Protein AF-A0A354SLV4-F1 (afdb_monomer_lite)

Structure (mmCIF, N/CA/C/O backbone):
data_AF-A0A354SLV4-F1
#
_entry.id   AF-A0A354SLV4-F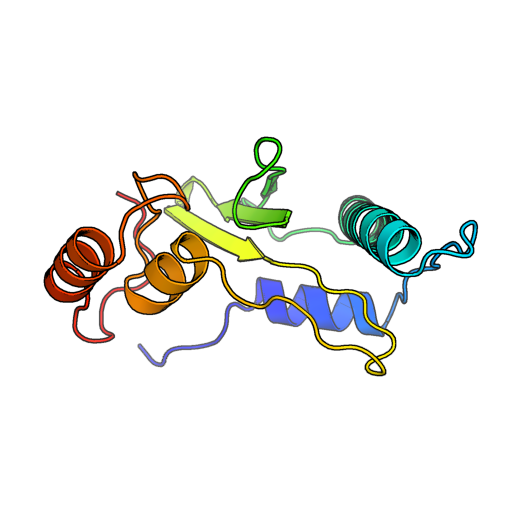1
#
loop_
_atom_site.group_PDB
_atom_site.id
_atom_site.type_symbol
_atom_site.label_atom_id
_atom_site.label_alt_id
_atom_site.label_comp_id
_atom_site.label_asym_id
_atom_site.label_entity_id
_atom_site.label_seq_id
_atom_site.pdbx_PDB_ins_code
_atom_site.Cartn_x
_atom_site.Cartn_y
_atom_site.Cartn_z
_atom_site.occupancy
_atom_site.B_iso_or_equiv
_atom_site.auth_seq_id
_atom_site.auth_comp_id
_atom_site.auth_asym_id
_atom_site.auth_atom_id
_atom_site.pdbx_PDB_model_num
ATOM 1 N N . MET A 1 1 ? -24.943 3.847 5.491 1.00 43.81 1 MET A N 1
ATOM 2 C CA . MET A 1 1 ? -24.095 4.836 4.796 1.00 43.81 1 MET A CA 1
ATOM 3 C C . MET A 1 1 ? -23.627 4.154 3.526 1.00 43.81 1 MET A C 1
ATOM 5 O O . MET A 1 1 ? -23.097 3.055 3.627 1.00 43.81 1 MET A O 1
ATOM 9 N N . GLU A 1 2 ? -23.964 4.685 2.355 1.00 41.56 2 GLU A N 1
ATOM 10 C CA . GLU A 1 2 ? -23.576 4.069 1.083 1.00 41.56 2 GLU A CA 1
ATOM 11 C C . GLU A 1 2 ? -22.047 4.102 0.967 1.00 41.56 2 GLU A C 1
ATOM 13 O O . GLU A 1 2 ? -21.424 5.132 1.223 1.00 41.56 2 GLU A O 1
ATOM 18 N N . LYS A 1 3 ? -21.431 2.950 0.693 1.00 51.41 3 LYS A N 1
ATOM 19 C CA . LYS A 1 3 ? -19.974 2.821 0.643 1.00 51.41 3 LYS A CA 1
ATOM 20 C C . LYS A 1 3 ? -19.447 3.532 -0.599 1.00 51.41 3 LYS A C 1
ATOM 22 O O . LYS A 1 3 ? -19.598 3.022 -1.706 1.00 51.41 3 LYS A O 1
ATOM 27 N N . SER A 1 4 ? -18.803 4.678 -0.417 1.00 67.69 4 SER A N 1
ATOM 28 C CA . SER A 1 4 ? -18.068 5.353 -1.484 1.00 67.69 4 SER A CA 1
ATOM 29 C C . SER A 1 4 ? -16.585 5.002 -1.415 1.00 67.69 4 SER A C 1
ATOM 31 O O . SER A 1 4 ? -15.998 4.945 -0.335 1.00 67.69 4 SER A O 1
ATOM 33 N N . PHE A 1 5 ? -15.970 4.795 -2.575 1.00 78.81 5 PHE A N 1
ATOM 34 C CA . PHE A 1 5 ? -14.520 4.663 -2.695 1.00 78.81 5 PHE A CA 1
ATOM 35 C C . PHE A 1 5 ? -13.817 5.915 -2.119 1.00 78.81 5 PHE A C 1
ATOM 37 O O . PHE A 1 5 ? -14.345 7.014 -2.311 1.00 78.81 5 PHE A O 1
ATOM 44 N N . PRO A 1 6 ? -12.665 5.796 -1.426 1.00 86.12 6 PRO A N 1
ATOM 45 C CA . PRO A 1 6 ? -12.018 6.941 -0.786 1.00 86.12 6 PRO A CA 1
ATOM 46 C C . PRO A 1 6 ? -11.718 8.075 -1.774 1.00 86.12 6 PRO A C 1
ATOM 48 O O . PRO A 1 6 ? -10.997 7.882 -2.755 1.00 86.12 6 PRO A O 1
ATOM 51 N N . GLU A 1 7 ? -12.235 9.275 -1.502 1.00 90.06 7 GLU A N 1
ATOM 52 C CA . GLU A 1 7 ? -12.102 10.432 -2.399 1.00 90.06 7 GLU A CA 1
ATOM 53 C C . GLU A 1 7 ? -10.633 10.817 -2.637 1.00 90.06 7 GLU A C 1
ATOM 55 O O . GLU A 1 7 ? -10.244 11.154 -3.755 1.00 90.06 7 GLU A O 1
ATOM 60 N N . VAL A 1 8 ? -9.784 10.667 -1.614 1.00 91.94 8 VAL A N 1
ATOM 61 C CA . VAL A 1 8 ? -8.336 10.902 -1.721 1.00 91.94 8 VAL A CA 1
ATOM 62 C C . VAL A 1 8 ? -7.683 10.040 -2.809 1.00 91.94 8 VAL A C 1
ATOM 64 O O . VAL A 1 8 ? -6.820 10.522 -3.537 1.00 91.94 8 VAL A O 1
ATOM 67 N N . LEU A 1 9 ? -8.142 8.796 -2.999 1.00 92.94 9 LEU A N 1
ATOM 68 C CA . LEU A 1 9 ? -7.633 7.915 -4.052 1.00 92.94 9 LEU A CA 1
ATOM 69 C C . LEU A 1 9 ? -8.122 8.348 -5.436 1.00 92.94 9 LEU A C 1
ATOM 71 O O . LEU A 1 9 ? -7.352 8.314 -6.394 1.00 92.94 9 LEU A O 1
ATOM 75 N N . ILE A 1 10 ? -9.381 8.783 -5.551 1.00 92.88 10 ILE A N 1
ATOM 76 C CA . ILE A 1 10 ? -9.931 9.317 -6.808 1.00 92.88 10 ILE A CA 1
ATOM 77 C C . ILE A 1 10 ? -9.119 10.540 -7.245 1.00 92.88 10 ILE A C 1
ATOM 79 O O . ILE A 1 10 ? -8.695 10.637 -8.399 1.00 92.88 10 ILE A O 1
ATOM 83 N N . ASN A 1 11 ? -8.858 11.446 -6.306 1.00 94.62 11 ASN A N 1
ATOM 84 C CA . ASN A 1 11 ? -8.107 12.669 -6.553 1.00 94.62 11 ASN A CA 1
ATOM 85 C C . ASN A 1 11 ? -6.643 12.382 -6.904 1.00 94.62 11 ASN A C 1
ATOM 87 O O . ASN A 1 11 ? -6.125 12.987 -7.843 1.00 94.62 11 ASN A O 1
ATOM 91 N N . LEU A 1 12 ? -6.003 11.421 -6.232 1.00 95.12 12 LEU A N 1
ATOM 92 C CA . LEU A 1 12 ? -4.656 10.965 -6.575 1.00 95.12 12 LEU A CA 1
ATOM 93 C C . LEU A 1 12 ? -4.592 10.391 -8.001 1.00 95.12 12 LEU A C 1
ATOM 95 O O . LEU A 1 12 ? -3.718 10.763 -8.783 1.00 95.12 12 LEU A O 1
ATOM 99 N N . VAL A 1 13 ? -5.542 9.532 -8.381 1.00 94.00 13 VAL A N 1
ATOM 100 C CA . VAL A 1 13 ? -5.606 8.968 -9.741 1.00 94.00 13 VAL A CA 1
ATOM 101 C C . VAL A 1 13 ? -5.800 10.070 -10.785 1.00 94.00 13 VAL A C 1
ATOM 103 O O . VAL A 1 13 ? -5.144 10.061 -11.827 1.00 94.00 13 VAL A O 1
ATOM 106 N N . ASN A 1 14 ? -6.675 11.039 -10.517 1.00 95.75 14 ASN A N 1
ATOM 107 C CA . ASN A 1 14 ? -6.884 12.175 -11.414 1.00 95.75 14 ASN A CA 1
ATOM 108 C C . ASN A 1 14 ? -5.629 13.048 -11.532 1.00 95.75 14 ASN A C 1
ATOM 110 O O . ASN A 1 14 ? -5.287 13.476 -12.634 1.00 95.75 14 ASN A O 1
ATOM 114 N N . HIS A 1 15 ? -4.909 13.268 -10.432 1.00 95.75 15 HIS A N 1
ATOM 115 C CA . HIS A 1 15 ? -3.634 13.976 -10.453 1.00 95.75 15 HIS A CA 1
ATOM 116 C C . HIS A 1 15 ? -2.610 13.269 -11.349 1.00 95.75 15 HIS A C 1
ATOM 118 O O . HIS A 1 15 ? -2.026 13.922 -12.212 1.00 95.75 15 HIS A O 1
ATOM 124 N N . LEU A 1 16 ? -2.450 11.950 -11.207 1.00 95.69 16 LEU A N 1
ATOM 125 C CA . LEU A 1 16 ? -1.520 11.148 -12.010 1.00 95.69 16 LEU A CA 1
ATOM 126 C C . LEU A 1 16 ? -1.868 11.132 -13.504 1.00 95.69 16 LEU A C 1
ATOM 128 O O . LEU A 1 16 ? -0.974 11.134 -14.345 1.00 95.69 16 LEU A O 1
ATOM 132 N N . ARG A 1 17 ? -3.160 11.151 -13.853 1.00 95.44 17 ARG A N 1
ATO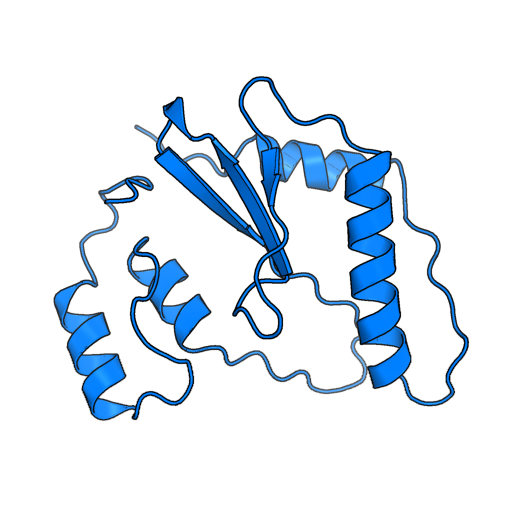M 133 C CA . ARG A 1 17 ? -3.607 11.268 -15.254 1.00 95.44 17 ARG A CA 1
ATOM 134 C C . ARG A 1 17 ? -3.237 12.613 -15.875 1.00 95.44 17 ARG A C 1
ATOM 136 O O . ARG A 1 17 ? -2.899 12.660 -17.052 1.00 95.44 17 ARG A O 1
ATOM 143 N N . ASN A 1 18 ? -3.316 13.687 -15.091 1.00 96.81 18 ASN A N 1
ATOM 144 C CA . ASN A 1 18 ? -3.031 15.047 -15.553 1.00 96.81 18 ASN A CA 1
ATOM 145 C C . ASN A 1 18 ? -1.539 15.401 -15.488 1.00 96.81 18 ASN A C 1
ATOM 147 O O . ASN A 1 18 ? -1.090 16.288 -16.206 1.00 96.81 18 ASN A O 1
ATOM 151 N N . ASN A 1 19 ? -0.778 14.704 -14.644 1.00 96.00 19 ASN A N 1
ATOM 152 C CA . ASN A 1 19 ? 0.651 14.901 -14.435 1.00 96.00 19 ASN A CA 1
ATOM 153 C C . ASN A 1 19 ? 1.344 13.538 -14.552 1.00 96.00 19 ASN A C 1
ATOM 155 O O . ASN A 1 19 ? 1.671 12.934 -13.528 1.00 96.00 19 ASN A O 1
ATOM 159 N N . PRO A 1 20 ? 1.513 13.004 -15.772 1.00 93.00 20 PRO A N 1
ATOM 160 C CA . PRO A 1 20 ? 2.116 11.693 -15.955 1.00 93.00 20 PRO A CA 1
ATOM 161 C C . PRO A 1 20 ? 3.588 11.700 -15.502 1.00 93.00 20 PRO A C 1
ATOM 163 O O . PRO A 1 20 ? 4.309 12.658 -15.796 1.00 93.00 20 PRO A O 1
ATOM 166 N N . PRO A 1 21 ? 4.052 10.646 -14.808 1.00 91.81 21 PRO A N 1
ATOM 167 C CA . PRO A 1 21 ? 5.446 10.516 -14.397 1.00 91.81 21 PRO A CA 1
ATOM 168 C C . PRO A 1 21 ? 6.357 10.278 -15.610 1.00 91.81 21 PRO A C 1
ATOM 170 O O . PRO A 1 21 ? 5.943 9.713 -16.627 1.00 91.81 21 PRO A O 1
ATOM 173 N N . PHE A 1 22 ? 7.626 10.656 -15.480 1.00 90.69 22 PHE A N 1
ATOM 174 C CA . PHE A 1 22 ? 8.677 10.234 -16.401 1.00 90.69 22 PHE A CA 1
ATOM 175 C C . PHE A 1 22 ? 9.426 9.047 -15.795 1.00 90.69 22 PHE A C 1
ATOM 177 O O . PHE A 1 22 ? 9.970 9.175 -14.704 1.00 90.69 22 PHE A O 1
ATOM 184 N N . PHE A 1 23 ? 9.463 7.923 -16.512 1.00 90.75 23 PHE A N 1
ATOM 185 C CA . PHE A 1 23 ? 10.142 6.711 -16.057 1.00 90.75 23 PHE A CA 1
ATOM 186 C C . PHE A 1 23 ? 11.489 6.523 -16.735 1.00 90.75 23 PHE A C 1
ATOM 188 O O . PHE A 1 23 ? 11.591 6.602 -17.968 1.00 90.75 23 PHE A O 1
ATOM 195 N N . SER A 1 24 ? 12.514 6.216 -15.948 1.00 88.69 24 SER A N 1
ATOM 196 C CA . SER A 1 24 ? 13.816 5.861 -16.492 1.00 88.69 24 SER A CA 1
ATOM 197 C C . SER A 1 24 ? 13.809 4.457 -17.117 1.00 88.69 24 SER A C 1
ATOM 199 O O . SER A 1 24 ? 12.978 3.590 -16.842 1.00 88.69 24 SER A O 1
ATOM 201 N N . LYS A 1 25 ? 14.732 4.234 -18.058 1.00 80.88 25 LYS A N 1
ATOM 202 C CA . LYS A 1 25 ? 14.978 2.927 -18.690 1.00 80.88 25 LYS A CA 1
ATOM 203 C C . LYS A 1 25 ? 16.479 2.707 -18.768 1.00 80.88 25 LYS A C 1
ATOM 205 O O . LYS A 1 25 ? 17.098 2.935 -19.804 1.00 80.88 25 LYS A O 1
ATOM 210 N N . GLY A 1 26 ? 17.068 2.358 -17.629 1.00 76.06 26 GLY A N 1
ATOM 211 C CA . GLY A 1 26 ? 18.516 2.184 -17.499 1.00 76.06 26 GLY A CA 1
ATOM 212 C C . GLY A 1 26 ? 18.983 0.733 -17.602 1.00 76.06 26 GLY A C 1
ATOM 213 O O . GLY A 1 26 ? 20.143 0.491 -17.926 1.00 76.06 26 GLY A O 1
ATOM 214 N N . SER A 1 27 ? 18.100 -0.233 -17.333 1.00 82.62 27 SER A N 1
ATOM 215 C CA . SER A 1 27 ? 18.446 -1.655 -17.283 1.00 82.62 27 SER A CA 1
ATOM 216 C C . SER A 1 27 ? 17.892 -2.429 -18.478 1.00 82.62 27 SER A C 1
ATOM 218 O O . SER A 1 27 ? 16.817 -2.124 -18.994 1.00 82.62 27 SER A O 1
ATOM 220 N N . ILE A 1 28 ? 18.604 -3.480 -18.890 1.00 80.38 28 ILE A N 1
ATOM 221 C CA . ILE A 1 28 ? 18.087 -4.499 -19.821 1.00 80.38 28 ILE A CA 1
ATOM 222 C C . ILE A 1 28 ? 17.073 -5.405 -19.099 1.00 80.38 28 ILE A C 1
ATOM 224 O O . ILE A 1 28 ? 16.148 -5.926 -19.716 1.00 80.38 28 ILE A O 1
ATOM 228 N N . ASP A 1 29 ? 17.223 -5.573 -17.782 1.00 80.75 29 ASP A N 1
ATOM 229 C CA . ASP A 1 29 ? 16.301 -6.348 -16.957 1.00 80.75 29 ASP A CA 1
ATOM 230 C C . ASP A 1 29 ? 15.065 -5.508 -16.599 1.00 80.75 29 ASP A C 1
ATOM 232 O O . ASP A 1 29 ? 15.137 -4.549 -15.821 1.00 80.75 29 ASP A O 1
ATOM 236 N N . GLY A 1 30 ? 13.913 -5.903 -17.148 1.00 78.19 30 GLY A N 1
ATOM 237 C CA . GLY A 1 30 ? 12.623 -5.267 -16.892 1.00 78.19 30 GLY A CA 1
ATOM 238 C C . GLY A 1 30 ? 12.202 -5.281 -15.420 1.00 78.19 30 GLY A C 1
ATOM 239 O O . GLY A 1 30 ? 11.510 -4.362 -14.989 1.00 78.19 30 GLY A O 1
ATOM 240 N N . ARG A 1 31 ? 12.663 -6.247 -14.614 1.00 79.81 31 ARG A N 1
ATOM 241 C CA . ARG A 1 31 ? 12.363 -6.302 -13.172 1.00 79.81 31 ARG A CA 1
ATOM 242 C C . ARG A 1 31 ? 13.078 -5.196 -12.409 1.00 79.81 31 ARG A C 1
ATOM 244 O O . ARG A 1 31 ? 12.490 -4.593 -11.517 1.00 79.81 31 ARG A O 1
ATOM 251 N N . ILE A 1 32 ? 14.327 -4.916 -12.784 1.00 83.75 32 ILE A N 1
ATOM 252 C CA . ILE A 1 32 ? 15.097 -3.800 -12.223 1.00 83.75 32 ILE A CA 1
ATOM 253 C C . ILE A 1 32 ? 14.423 -2.480 -12.603 1.00 83.75 32 ILE A C 1
ATOM 255 O O . ILE A 1 32 ? 14.224 -1.634 -11.736 1.00 83.75 32 ILE A O 1
ATOM 259 N N . ASN A 1 33 ? 14.005 -2.332 -13.865 1.00 85.06 33 ASN A N 1
ATOM 260 C CA . ASN A 1 33 ? 13.271 -1.140 -14.292 1.00 85.06 33 ASN A CA 1
ATOM 261 C C . ASN A 1 33 ? 11.938 -0.986 -13.539 1.00 85.06 33 ASN A C 1
ATOM 263 O O . ASN A 1 33 ? 11.635 0.118 -13.118 1.00 85.06 33 ASN A O 1
ATOM 267 N N . SER A 1 34 ? 11.164 -2.057 -13.314 1.00 84.69 34 SER A N 1
ATOM 268 C CA . SER A 1 34 ? 9.907 -1.977 -12.543 1.00 84.69 34 SER A CA 1
ATOM 269 C C . SER A 1 34 ? 10.139 -1.437 -11.137 1.00 84.69 34 SER A C 1
ATOM 271 O O . SER A 1 34 ? 9.476 -0.488 -10.739 1.00 84.69 34 SER A O 1
ATOM 273 N N . SER A 1 35 ? 11.121 -1.991 -10.419 1.00 86.12 35 SER A N 1
ATOM 274 C CA . SER A 1 35 ? 11.429 -1.565 -9.051 1.00 86.12 35 SER A CA 1
ATOM 275 C C . SER A 1 35 ? 11.892 -0.108 -8.986 1.00 86.12 35 SER A C 1
ATOM 277 O O . SER A 1 35 ? 11.499 0.608 -8.074 1.00 86.12 35 SER A O 1
ATOM 279 N N . ILE A 1 36 ? 12.701 0.346 -9.950 1.00 89.81 36 ILE A N 1
ATOM 280 C CA . ILE A 1 36 ? 13.120 1.754 -10.036 1.00 89.81 36 ILE A CA 1
ATOM 281 C C . ILE A 1 36 ? 11.913 2.649 -10.347 1.00 89.81 36 ILE A C 1
ATOM 283 O O . ILE A 1 36 ? 11.719 3.672 -9.699 1.00 89.81 36 ILE A O 1
ATOM 287 N N . ASN A 1 37 ? 11.070 2.245 -11.296 1.00 92.19 37 ASN A N 1
ATOM 288 C CA . ASN A 1 37 ? 9.909 3.023 -11.722 1.00 92.19 37 ASN A CA 1
ATOM 289 C C . ASN A 1 37 ? 8.828 3.112 -10.631 1.00 92.19 37 ASN A C 1
ATOM 291 O O . ASN A 1 37 ? 8.098 4.099 -10.571 1.00 92.19 37 ASN A O 1
ATOM 295 N N . GLU A 1 38 ? 8.709 2.098 -9.769 1.00 91.31 38 GLU A N 1
ATOM 296 C CA . GLU A 1 38 ? 7.851 2.121 -8.578 1.00 91.31 38 GLU A CA 1
ATOM 297 C C . GLU A 1 38 ? 8.293 3.228 -7.605 1.00 91.31 38 GLU A C 1
ATOM 299 O O . GLU A 1 38 ? 7.464 4.039 -7.179 1.00 91.31 38 GLU A O 1
ATOM 304 N N . ASP A 1 39 ? 9.598 3.332 -7.333 1.00 91.19 39 ASP A N 1
ATOM 305 C CA . ASP A 1 39 ? 10.174 4.399 -6.505 1.00 91.19 39 ASP A CA 1
ATOM 306 C C . ASP A 1 39 ? 10.049 5.784 -7.163 1.00 91.19 39 ASP A C 1
ATOM 308 O O . ASP A 1 39 ? 9.696 6.759 -6.492 1.00 91.19 39 ASP A O 1
ATOM 312 N N . GLU A 1 40 ? 10.294 5.883 -8.474 1.00 94.81 40 GLU A N 1
ATOM 313 C CA . GLU A 1 40 ? 10.135 7.124 -9.246 1.00 94.81 40 GLU A CA 1
ATOM 314 C C . GLU A 1 40 ? 8.684 7.616 -9.235 1.00 94.81 40 GLU A C 1
ATOM 316 O O . GLU A 1 40 ? 8.440 8.808 -9.033 1.00 94.81 40 GLU A O 1
ATOM 321 N N . LEU A 1 41 ? 7.709 6.712 -9.396 1.00 95.31 41 LEU A N 1
ATOM 322 C CA . LEU A 1 41 ? 6.292 7.060 -9.304 1.00 95.31 41 LEU A CA 1
ATOM 323 C C . LEU A 1 41 ? 5.946 7.565 -7.907 1.00 95.31 41 LEU A C 1
ATOM 325 O O . LEU A 1 41 ? 5.266 8.583 -7.780 1.00 95.31 41 LEU A O 1
ATOM 329 N N . PHE A 1 42 ? 6.398 6.879 -6.858 1.00 94.62 42 PHE A N 1
ATOM 330 C CA . PHE A 1 42 ? 6.086 7.333 -5.511 1.00 94.62 42 PHE A CA 1
ATOM 331 C C . PHE A 1 42 ? 6.727 8.693 -5.206 1.00 94.62 42 PHE A C 1
ATOM 333 O O . PHE A 1 42 ? 6.056 9.565 -4.660 1.00 94.62 42 PHE A O 1
ATOM 340 N N . HIS A 1 43 ? 7.969 8.928 -5.636 1.00 94.75 43 HIS A N 1
ATOM 341 C CA . HIS A 1 43 ? 8.598 10.243 -5.518 1.00 94.75 43 HIS A CA 1
ATOM 342 C C . HIS A 1 43 ? 7.814 11.328 -6.269 1.00 94.75 43 HIS A C 1
ATOM 344 O O . HIS A 1 43 ? 7.559 12.392 -5.712 1.00 94.75 43 HIS A O 1
ATOM 350 N N . HIS A 1 44 ? 7.379 11.050 -7.502 1.00 96.06 44 HIS A N 1
ATOM 351 C CA . HIS A 1 44 ? 6.554 11.962 -8.301 1.00 96.06 44 HIS A CA 1
ATOM 352 C C . HIS A 1 44 ? 5.242 12.331 -7.594 1.00 96.06 44 HIS A C 1
ATOM 354 O O . HIS A 1 44 ? 4.862 13.500 -7.568 1.00 96.06 44 HIS A O 1
ATOM 360 N N . ILE A 1 45 ? 4.578 11.354 -6.969 1.00 95.88 45 ILE A N 1
ATOM 361 C CA . ILE A 1 45 ? 3.378 11.582 -6.149 1.00 95.88 45 ILE A CA 1
ATOM 362 C C . ILE A 1 45 ? 3.709 12.458 -4.937 1.00 95.88 45 ILE A C 1
ATOM 364 O O . ILE A 1 45 ? 3.025 13.449 -4.695 1.00 95.88 45 ILE A O 1
ATOM 368 N N . GLU A 1 46 ? 4.753 12.098 -4.191 1.00 94.19 46 GLU A N 1
ATOM 369 C CA . GLU A 1 46 ? 5.158 12.743 -2.938 1.00 94.19 46 GLU A CA 1
ATOM 370 C C . GLU A 1 46 ? 5.475 14.235 -3.125 1.00 94.19 46 GLU A C 1
ATOM 372 O O . GLU A 1 46 ? 5.130 15.047 -2.269 1.00 94.19 46 GLU A O 1
ATOM 377 N N . VAL A 1 47 ? 6.082 14.613 -4.255 1.00 94.06 47 VAL A N 1
ATOM 378 C CA . VAL A 1 47 ? 6.419 16.015 -4.558 1.00 94.06 47 VAL A CA 1
ATOM 379 C C . VAL A 1 47 ? 5.320 16.766 -5.314 1.00 94.06 47 VAL A C 1
ATOM 381 O O . VAL A 1 47 ? 5.236 17.989 -5.209 1.00 94.06 47 VAL A O 1
ATOM 384 N N . GLY A 1 48 ? 4.509 16.063 -6.109 1.00 94.25 48 GLY A N 1
ATOM 385 C CA . GLY A 1 48 ? 3.546 16.664 -7.035 1.00 94.25 48 GLY A CA 1
ATOM 386 C C . GLY A 1 48 ? 2.124 16.790 -6.489 1.00 94.25 48 GLY A C 1
ATOM 387 O O . GLY A 1 48 ? 1.373 17.660 -6.938 1.00 94.25 48 GLY A O 1
ATOM 388 N N . TYR A 1 49 ? 1.738 15.950 -5.526 1.00 96.00 49 TYR A N 1
ATOM 389 C CA . TYR A 1 49 ? 0.370 15.874 -5.021 1.00 96.00 49 TYR A CA 1
ATOM 390 C C . TYR A 1 49 ? 0.243 16.403 -3.591 1.00 96.00 49 TYR A C 1
ATOM 392 O O . TYR A 1 49 ? 0.904 15.935 -2.667 1.00 96.00 49 TYR A O 1
ATOM 400 N N . VAL A 1 50 ? -0.680 17.348 -3.398 1.00 95.25 50 VAL A N 1
ATOM 401 C CA . VAL A 1 50 ? -1.020 17.880 -2.075 1.00 95.25 50 VAL A CA 1
ATOM 402 C C . VAL A 1 50 ? -2.165 17.062 -1.488 1.00 95.25 50 VAL A C 1
ATOM 404 O O . VAL A 1 50 ? -3.275 17.054 -2.024 1.00 95.25 50 VAL A O 1
ATOM 407 N N . LEU A 1 51 ? -1.889 16.379 -0.378 1.00 95.44 51 LEU A N 1
ATOM 408 C CA . LEU A 1 51 ? -2.901 15.646 0.373 1.00 95.44 51 LEU A CA 1
ATOM 409 C C . LEU A 1 51 ? -3.898 16.600 1.057 1.00 95.44 51 LEU A C 1
ATOM 411 O O . LEU A 1 51 ? -3.527 17.717 1.427 1.00 95.44 51 LEU A O 1
ATOM 415 N N . PRO A 1 52 ? -5.154 16.163 1.272 1.00 93.62 52 PRO A N 1
ATOM 416 C CA . PRO A 1 52 ? -6.095 16.893 2.112 1.00 93.62 52 PRO A CA 1
ATOM 417 C C . PRO A 1 52 ? -5.568 17.062 3.543 1.00 93.62 52 PRO A C 1
ATOM 419 O O . PRO A 1 52 ? -4.743 16.280 4.017 1.00 93.62 52 PRO A O 1
ATOM 422 N N . GLU A 1 53 ? -6.088 18.060 4.254 1.00 93.44 53 GLU A N 1
ATOM 423 C CA . GLU A 1 53 ? -5.691 18.341 5.635 1.00 93.44 53 GLU A CA 1
ATOM 424 C C . GLU A 1 53 ? -5.833 17.106 6.545 1.00 93.44 53 GLU A C 1
ATOM 426 O O . GLU A 1 53 ? -6.814 16.360 6.478 1.00 93.44 53 GLU A O 1
ATOM 431 N N . GLY A 1 54 ? -4.821 16.879 7.387 1.00 93.31 54 GLY A N 1
ATOM 432 C CA . GLY A 1 54 ? -4.752 15.743 8.311 1.00 93.31 54 GLY A CA 1
ATOM 433 C C . GLY A 1 54 ? -4.302 14.418 7.685 1.00 93.31 54 GLY A C 1
ATOM 434 O O . GLY A 1 54 ? -4.029 13.474 8.424 1.00 93.31 54 GLY A O 1
ATOM 435 N N . TYR A 1 55 ? -4.186 14.331 6.355 1.00 95.94 55 TYR A N 1
ATOM 436 C CA . TYR A 1 55 ? -3.620 13.159 5.690 1.00 95.94 55 TYR A CA 1
ATOM 437 C C . TYR A 1 55 ? -2.116 13.297 5.484 1.00 95.94 55 TYR A C 1
ATOM 439 O O . TYR A 1 55 ? -1.599 14.371 5.180 1.00 95.94 55 TYR A O 1
ATOM 447 N N . THR A 1 56 ? -1.410 12.176 5.601 1.00 96.56 56 THR A N 1
ATOM 448 C CA . THR A 1 56 ? 0.035 12.098 5.373 1.00 96.56 56 THR A CA 1
ATOM 449 C C . THR A 1 56 ? 0.394 10.878 4.538 1.00 96.56 56 THR A C 1
ATOM 451 O O . THR A 1 56 ? -0.251 9.832 4.642 1.00 96.56 56 THR A O 1
ATOM 454 N N . PHE A 1 57 ? 1.436 11.012 3.718 1.00 96.62 57 PHE A N 1
ATOM 455 C CA . PHE A 1 57 ? 2.095 9.866 3.106 1.00 96.62 57 PHE A CA 1
ATOM 456 C C . PHE A 1 57 ? 3.001 9.191 4.131 1.00 96.62 57 PHE A C 1
ATOM 458 O O . PHE A 1 57 ? 3.742 9.863 4.848 1.00 96.62 57 PHE A O 1
ATOM 465 N N . GLN A 1 58 ? 2.968 7.863 4.175 1.00 95.38 58 GLN A N 1
ATOM 466 C CA . GLN A 1 58 ? 3.826 7.058 5.036 1.00 95.38 58 GLN A CA 1
ATOM 467 C C . GLN A 1 58 ? 4.555 6.004 4.201 1.00 95.38 58 GLN A C 1
ATOM 469 O O . GLN A 1 58 ? 3.932 5.181 3.525 1.00 95.38 58 GLN A O 1
ATOM 474 N N . ARG A 1 59 ? 5.892 6.016 4.268 1.00 92.56 59 ARG A N 1
ATOM 475 C CA . ARG A 1 59 ? 6.728 4.935 3.730 1.00 92.56 59 ARG A CA 1
ATOM 476 C C . ARG A 1 59 ? 6.855 3.834 4.783 1.00 92.56 59 ARG A C 1
ATOM 478 O O . ARG A 1 59 ? 7.268 4.118 5.911 1.00 92.56 59 ARG A O 1
ATOM 485 N N . PRO A 1 60 ? 6.537 2.578 4.451 1.00 91.69 60 PRO A N 1
ATOM 486 C CA . PRO A 1 60 ? 6.675 1.492 5.393 1.00 91.69 60 PRO A CA 1
ATOM 487 C C . PRO A 1 60 ? 8.133 1.041 5.513 1.00 91.69 60 PRO A C 1
ATOM 489 O O . PRO A 1 60 ? 9.039 1.509 4.822 1.00 91.69 60 PRO A O 1
ATOM 492 N N . ARG A 1 61 ? 8.369 0.082 6.410 1.00 87.19 61 ARG A N 1
ATOM 493 C CA . ARG A 1 61 ? 9.663 -0.602 6.490 1.00 87.19 61 ARG A CA 1
ATOM 494 C C . ARG A 1 61 ? 9.914 -1.409 5.214 1.00 87.19 61 ARG A C 1
ATOM 496 O O . ARG A 1 61 ? 8.980 -1.904 4.587 1.00 87.19 61 ARG A O 1
ATOM 503 N N . ILE A 1 62 ? 11.193 -1.609 4.895 1.00 82.00 62 ILE A N 1
ATOM 504 C CA . ILE A 1 62 ? 11.634 -2.485 3.801 1.00 82.00 62 ILE A CA 1
ATOM 505 C C . ILE A 1 62 ? 10.931 -3.850 3.914 1.00 82.00 62 ILE A C 1
ATOM 507 O O . ILE A 1 62 ? 10.935 -4.454 4.989 1.00 82.00 62 ILE A O 1
ATOM 511 N N . ARG A 1 63 ? 10.376 -4.337 2.791 1.00 81.44 63 ARG A N 1
ATOM 512 C CA . ARG A 1 63 ? 9.595 -5.590 2.659 1.00 81.44 63 ARG A CA 1
ATOM 513 C C . ARG A 1 63 ? 8.215 -5.585 3.328 1.00 81.44 63 ARG A C 1
ATOM 515 O O . ARG A 1 63 ? 7.694 -6.652 3.656 1.00 81.44 63 ARG A O 1
ATOM 522 N N . ALA A 1 64 ? 7.608 -4.419 3.522 1.00 89.69 64 ALA A N 1
ATOM 523 C CA . ALA A 1 64 ? 6.179 -4.365 3.799 1.00 89.69 64 ALA A CA 1
ATOM 524 C C . ALA A 1 64 ? 5.353 -4.898 2.616 1.00 89.69 64 ALA A C 1
ATOM 526 O O . ALA A 1 64 ? 5.837 -5.033 1.497 1.00 89.69 64 ALA A O 1
ATOM 527 N N . TRP A 1 65 ? 4.093 -5.233 2.888 1.00 91.50 65 TRP A N 1
ATOM 528 C CA . TRP A 1 65 ? 3.158 -5.794 1.907 1.00 91.50 65 TRP A CA 1
ATOM 529 C C . TRP A 1 65 ? 2.444 -4.739 1.044 1.00 91.50 65 TRP A C 1
ATOM 531 O O . TRP A 1 65 ? 1.530 -5.065 0.289 1.00 91.50 65 TRP A O 1
ATOM 541 N N . TYR A 1 66 ? 2.833 -3.481 1.205 1.00 92.81 66 TYR A N 1
ATOM 542 C CA . TYR A 1 66 ? 2.351 -2.315 0.483 1.00 92.81 66 TYR A CA 1
ATOM 543 C C . TYR A 1 66 ? 3.538 -1.375 0.265 1.00 92.81 66 TYR A C 1
ATOM 545 O O . TYR A 1 66 ? 4.509 -1.435 1.024 1.00 92.81 66 TYR A O 1
ATOM 553 N N . ASP A 1 67 ? 3.460 -0.516 -0.747 1.00 92.19 67 ASP A N 1
ATOM 554 C CA . ASP A 1 67 ? 4.571 0.360 -1.133 1.00 92.19 67 ASP A CA 1
ATOM 555 C C . ASP A 1 67 ? 4.546 1.672 -0.345 1.00 92.19 67 ASP A C 1
ATOM 557 O O . ASP A 1 67 ? 5.577 2.149 0.126 1.00 92.19 67 ASP A O 1
ATOM 561 N N . PHE A 1 68 ? 3.351 2.224 -0.124 1.00 95.12 68 PHE A N 1
ATOM 562 C CA . PHE A 1 68 ? 3.120 3.365 0.762 1.00 95.12 68 PHE A CA 1
ATOM 563 C C . PHE A 1 68 ? 1.682 3.373 1.283 1.00 95.12 68 PHE A C 1
ATOM 565 O O . PHE A 1 68 ? 0.810 2.677 0.757 1.00 95.12 68 PHE A O 1
ATOM 572 N N . SER A 1 69 ? 1.421 4.149 2.329 1.00 95.25 69 SER A N 1
ATOM 573 C CA . SER A 1 69 ? 0.070 4.381 2.838 1.00 95.25 69 SER A CA 1
ATOM 574 C C . SER A 1 69 ? -0.276 5.863 2.862 1.00 95.25 69 SER A C 1
ATOM 576 O O . SER A 1 69 ? 0.587 6.728 3.017 1.00 95.25 69 SER A O 1
ATOM 578 N N . ILE A 1 70 ? -1.567 6.142 2.697 1.00 96.12 70 ILE A N 1
ATOM 579 C CA . ILE A 1 70 ? -2.174 7.427 3.036 1.00 96.12 70 ILE A CA 1
ATOM 580 C C . ILE A 1 70 ? -2.881 7.236 4.374 1.00 96.12 70 ILE A C 1
ATOM 582 O O . ILE A 1 70 ? -3.742 6.362 4.506 1.00 96.12 70 ILE A O 1
ATOM 586 N N . GLU A 1 71 ? -2.494 8.020 5.374 1.00 95.00 71 GLU A N 1
ATOM 587 C CA . GLU A 1 71 ? -2.968 7.852 6.749 1.00 95.00 71 GLU A CA 1
ATOM 588 C C . GLU A 1 71 ? -3.519 9.156 7.314 1.00 95.00 71 GLU A C 1
ATOM 590 O O . GLU A 1 71 ? -2.945 10.223 7.088 1.00 95.00 71 GLU A O 1
ATOM 595 N N . ASN A 1 72 ? -4.605 9.052 8.082 1.00 94.06 72 ASN A N 1
ATOM 596 C CA . ASN A 1 72 ? -5.135 10.131 8.910 1.00 94.06 72 ASN A CA 1
ATOM 597 C C . ASN A 1 72 ? -5.278 9.613 10.344 1.00 94.06 72 ASN A C 1
ATOM 599 O O . ASN A 1 72 ? -6.122 8.759 10.628 1.00 94.06 72 ASN A O 1
ATOM 603 N N . ILE A 1 73 ? -4.422 10.119 11.234 1.00 89.00 73 ILE A N 1
ATOM 604 C CA . ILE A 1 73 ? -4.311 9.641 12.618 1.00 89.00 73 ILE A CA 1
ATOM 605 C C . ILE A 1 73 ? -5.594 9.941 13.398 1.00 89.00 73 ILE A C 1
ATOM 607 O O . ILE A 1 73 ? -6.114 9.056 14.077 1.00 89.00 73 ILE A O 1
ATOM 611 N N . ASP A 1 74 ? -6.141 11.149 13.251 1.00 89.62 74 ASP A N 1
ATOM 612 C CA . ASP A 1 74 ? -7.336 11.589 13.980 1.00 89.62 74 ASP A CA 1
ATOM 613 C C . ASP A 1 74 ? -8.575 10.776 13.588 1.00 89.62 74 ASP A C 1
ATOM 615 O O . ASP A 1 74 ? -9.427 10.469 14.423 1.00 89.62 74 ASP A O 1
ATOM 619 N N . ARG A 1 75 ? -8.657 10.380 12.313 1.00 87.06 75 ARG A N 1
ATOM 620 C CA . ARG A 1 75 ? -9.743 9.553 11.768 1.00 87.06 75 ARG A CA 1
ATOM 621 C C . ARG A 1 75 ? -9.485 8.053 11.874 1.00 87.06 75 ARG A C 1
ATOM 623 O O . ARG A 1 75 ? -10.365 7.275 11.524 1.00 87.06 75 ARG A O 1
ATOM 630 N N . LYS A 1 76 ? -8.306 7.642 12.355 1.00 88.25 76 LYS A N 1
ATOM 631 C CA . LYS A 1 76 ? -7.849 6.241 12.383 1.00 88.25 76 LYS A CA 1
ATOM 632 C C . LYS A 1 76 ? -7.911 5.554 11.015 1.00 88.25 76 LYS A C 1
ATOM 634 O O . LYS A 1 76 ? -8.129 4.345 10.923 1.00 88.25 76 LYS A O 1
ATOM 639 N N . GLU A 1 77 ? -7.696 6.320 9.952 1.00 89.69 77 GLU A N 1
ATOM 640 C CA . GLU A 1 77 ? -7.729 5.808 8.589 1.00 89.69 77 GLU A CA 1
ATOM 641 C C . GLU A 1 77 ? -6.338 5.362 8.151 1.00 89.69 77 GLU A C 1
ATOM 643 O O . GLU A 1 77 ? -5.345 6.074 8.308 1.00 89.69 77 GLU A O 1
ATOM 648 N N . PHE A 1 78 ? -6.291 4.177 7.553 1.00 92.31 78 PHE A N 1
ATOM 649 C CA . PHE A 1 78 ? -5.099 3.600 6.957 1.00 92.31 78 PHE A CA 1
ATOM 650 C C . PHE A 1 78 ? -5.462 3.078 5.576 1.00 92.31 78 PHE A C 1
ATOM 652 O O . PHE A 1 78 ? -6.249 2.139 5.474 1.00 92.31 78 PHE A O 1
ATOM 659 N N . ILE A 1 79 ? -4.893 3.679 4.534 1.00 92.75 79 ILE A N 1
ATOM 660 C CA . ILE A 1 79 ? -5.156 3.323 3.141 1.00 92.75 79 ILE A CA 1
ATOM 661 C C . ILE A 1 79 ? -3.838 2.830 2.524 1.00 92.75 79 ILE A C 1
ATOM 663 O O . ILE A 1 79 ? -3.031 3.649 2.079 1.00 92.75 79 ILE A O 1
ATOM 667 N N . PRO A 1 80 ? -3.578 1.512 2.529 1.00 93.81 80 PRO A N 1
ATOM 668 C CA . PRO A 1 80 ? -2.377 0.935 1.940 1.00 93.81 80 PRO A CA 1
ATOM 669 C C . PRO A 1 80 ? -2.497 0.892 0.417 1.00 93.81 80 PRO A C 1
ATOM 671 O O . PRO A 1 80 ? -3.518 0.465 -0.126 1.00 93.81 80 PRO A O 1
ATOM 674 N N . ILE A 1 81 ? -1.439 1.298 -0.277 1.00 93.19 81 ILE A N 1
ATOM 675 C CA . ILE A 1 81 ? -1.387 1.370 -1.735 1.00 93.19 81 ILE A CA 1
ATOM 676 C C . ILE A 1 81 ? -0.228 0.506 -2.231 1.00 93.19 81 ILE A C 1
ATOM 678 O O . ILE A 1 81 ? 0.880 0.549 -1.699 1.00 93.19 81 ILE A O 1
ATOM 682 N N . ASN A 1 82 ? -0.514 -0.292 -3.260 1.00 91.62 82 ASN A N 1
ATOM 683 C CA . ASN A 1 82 ? 0.491 -1.025 -4.018 1.00 91.62 82 ASN A CA 1
ATOM 684 C C . ASN A 1 82 ? 0.647 -0.382 -5.400 1.00 91.62 82 ASN A C 1
ATOM 686 O O . ASN A 1 82 ? -0.347 -0.116 -6.080 1.00 91.62 82 ASN A O 1
ATOM 690 N N . ILE A 1 83 ? 1.885 -0.169 -5.818 1.00 90.75 83 ILE A N 1
ATOM 691 C CA . ILE A 1 83 ? 2.281 0.272 -7.144 1.00 90.75 83 ILE A CA 1
ATOM 692 C C . ILE A 1 83 ? 2.714 -0.961 -7.939 1.00 90.75 83 ILE A C 1
ATOM 694 O O . ILE A 1 83 ? 3.440 -1.829 -7.453 1.00 90.75 8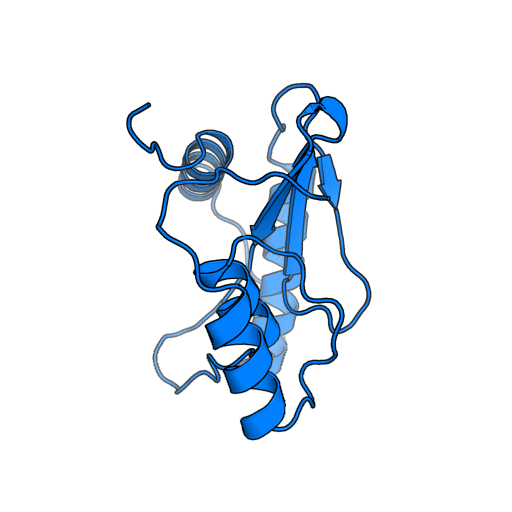3 ILE A O 1
ATOM 698 N N . LYS A 1 84 ? 2.247 -1.043 -9.185 1.00 87.75 84 LYS A N 1
ATOM 699 C CA . LYS A 1 84 ? 2.715 -2.031 -10.157 1.00 87.75 84 LYS A CA 1
ATOM 700 C C . LYS A 1 84 ? 2.986 -1.345 -11.480 1.00 87.75 84 LYS A C 1
ATOM 702 O O . LYS A 1 84 ? 2.086 -0.732 -12.054 1.00 87.75 84 LYS A O 1
ATOM 707 N N . ILE A 1 85 ? 4.220 -1.465 -11.960 1.00 87.81 85 ILE A N 1
ATOM 708 C CA . ILE A 1 85 ? 4.633 -0.996 -13.280 1.00 87.81 85 ILE A CA 1
ATOM 709 C C . ILE A 1 85 ? 4.863 -2.225 -14.154 1.00 87.81 85 ILE A C 1
ATOM 711 O O . ILE A 1 85 ? 5.642 -3.108 -13.819 1.00 87.81 85 ILE A O 1
ATOM 715 N N . THR A 1 86 ? 4.159 -2.324 -15.277 1.00 85.81 86 THR A N 1
ATOM 716 C CA . THR A 1 86 ? 4.254 -3.503 -16.142 1.00 85.81 86 THR A CA 1
ATOM 717 C C . THR A 1 86 ? 4.089 -3.131 -17.607 1.00 85.81 86 THR A C 1
ATOM 719 O O . THR A 1 86 ? 3.323 -2.231 -17.950 1.00 85.81 86 THR A O 1
ATOM 722 N N . ASP A 1 87 ? 4.807 -3.841 -18.478 1.00 85.25 87 ASP A N 1
ATOM 723 C CA . ASP A 1 87 ? 4.589 -3.817 -19.927 1.00 85.25 87 ASP A CA 1
ATOM 724 C C . ASP A 1 87 ? 3.475 -4.780 -20.368 1.00 85.25 87 ASP A C 1
ATOM 726 O O . ASP A 1 87 ? 3.128 -4.821 -21.546 1.00 85.25 87 ASP A O 1
ATOM 730 N N . THR A 1 88 ? 2.894 -5.530 -19.423 1.00 86.88 88 THR A N 1
ATOM 731 C CA . THR A 1 88 ? 1.828 -6.528 -19.604 1.00 86.88 88 THR A CA 1
ATOM 732 C C . THR A 1 88 ? 2.199 -7.752 -20.450 1.00 86.88 88 THR A C 1
ATOM 734 O O . THR A 1 88 ? 1.331 -8.555 -20.784 1.00 86.88 88 THR A O 1
ATOM 737 N N . THR A 1 89 ? 3.480 -7.945 -20.771 1.00 85.38 89 THR A N 1
ATOM 738 C CA . THR A 1 89 ? 3.957 -9.063 -21.607 1.00 85.38 89 THR A CA 1
ATOM 739 C C . THR A 1 89 ? 4.411 -10.284 -20.804 1.00 85.38 89 THR A C 1
ATOM 741 O O . THR A 1 89 ? 4.578 -11.374 -21.356 1.00 85.38 89 THR A O 1
ATOM 744 N N . HIS A 1 90 ? 4.572 -10.125 -19.490 1.00 81.50 90 HIS A N 1
ATOM 745 C CA . HIS A 1 90 ? 5.047 -11.160 -18.580 1.00 81.50 90 HIS A CA 1
ATOM 746 C C . HIS A 1 90 ? 4.106 -11.343 -17.385 1.00 81.50 90 HIS A C 1
ATOM 748 O O . HIS A 1 90 ? 3.389 -10.429 -16.981 1.00 81.50 90 HIS A O 1
ATOM 754 N N . SER A 1 91 ? 4.117 -12.546 -16.808 1.00 78.12 91 SER A N 1
ATOM 755 C CA . SER A 1 91 ? 3.360 -12.858 -15.595 1.00 78.12 91 SER A CA 1
ATOM 756 C C . SER A 1 91 ? 3.963 -12.165 -14.375 1.00 78.12 91 SER A C 1
ATOM 758 O O . SER A 1 91 ? 5.167 -12.289 -14.140 1.00 78.12 91 SER A O 1
ATOM 760 N N . ASP A 1 92 ? 3.118 -11.529 -13.566 1.00 69.38 92 ASP A N 1
ATOM 761 C CA . ASP A 1 92 ? 3.500 -10.946 -12.279 1.00 69.38 92 ASP A CA 1
ATOM 762 C C . ASP A 1 92 ? 3.036 -11.82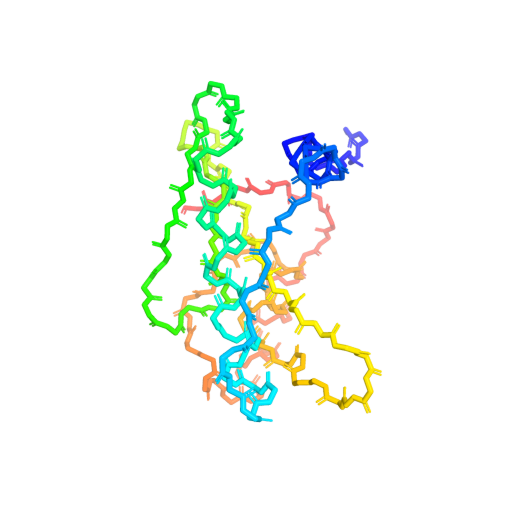1 -11.099 1.00 69.38 92 ASP A C 1
ATOM 764 O O . ASP A 1 92 ? 2.032 -12.537 -11.175 1.00 69.38 92 ASP A O 1
ATOM 768 N N . ASN A 1 93 ? 3.767 -11.764 -9.988 1.00 67.00 93 ASN A N 1
ATOM 769 C CA . ASN A 1 93 ? 3.431 -12.464 -8.755 1.00 67.00 93 ASN A CA 1
ATOM 770 C C . ASN A 1 93 ? 2.511 -11.590 -7.890 1.00 67.00 93 ASN A C 1
ATOM 772 O O . ASN A 1 93 ? 2.965 -10.790 -7.080 1.00 67.00 93 ASN A O 1
ATOM 776 N N . LEU A 1 94 ? 1.201 -11.808 -8.010 1.00 64.00 94 LEU A N 1
ATOM 777 C CA . LEU A 1 94 ? 0.158 -11.071 -7.278 1.00 64.00 94 LEU A CA 1
ATOM 778 C C . LEU A 1 94 ? -0.090 -11.545 -5.831 1.00 64.00 94 LEU A C 1
ATOM 780 O O . LEU A 1 94 ? -0.987 -11.035 -5.161 1.00 64.00 94 LEU A O 1
ATOM 784 N N . ASN A 1 95 ? 0.644 -12.542 -5.328 1.00 65.69 95 ASN A N 1
ATOM 785 C CA . ASN A 1 95 ? 0.316 -13.152 -4.038 1.00 65.69 95 ASN A CA 1
ATOM 786 C C . ASN A 1 95 ? 1.055 -12.487 -2.868 1.00 65.69 95 ASN A C 1
ATOM 788 O O . ASN A 1 95 ? 2.240 -12.734 -2.642 1.00 65.69 95 ASN A O 1
ATOM 792 N N . CYS A 1 96 ? 0.314 -11.716 -2.072 1.00 86.06 96 CYS A N 1
ATOM 793 C CA . CYS A 1 96 ? 0.706 -11.345 -0.720 1.00 86.06 96 CYS A CA 1
ATOM 794 C C . CYS A 1 96 ? -0.413 -11.718 0.258 1.00 86.06 96 CYS A C 1
ATOM 796 O O . CYS A 1 96 ? -1.499 -11.136 0.220 1.00 86.06 96 CYS A O 1
ATOM 798 N N . LYS A 1 97 ? -0.149 -12.669 1.163 1.00 92.38 97 LYS A N 1
ATOM 799 C CA . LYS A 1 97 ? -1.132 -13.120 2.162 1.00 92.38 97 LYS A CA 1
ATOM 800 C C . LYS A 1 97 ? -1.576 -11.974 3.063 1.00 92.38 97 LYS A C 1
ATOM 802 O O . LYS A 1 97 ? -2.747 -11.895 3.415 1.00 92.38 97 LYS A O 1
ATOM 807 N N . LEU A 1 98 ? -0.653 -11.076 3.397 1.00 93.75 98 LEU A N 1
ATOM 808 C CA . LEU A 1 98 ? -0.923 -9.915 4.244 1.00 93.75 98 LEU A CA 1
ATOM 809 C C . LEU A 1 98 ? -1.907 -8.949 3.574 1.00 93.75 98 LEU A C 1
ATOM 811 O O . LEU A 1 98 ? -2.888 -8.552 4.199 1.00 93.75 98 LEU A O 1
ATOM 815 N N . GLY A 1 99 ? -1.693 -8.656 2.287 1.00 91.25 99 GLY A N 1
ATOM 816 C CA . GLY A 1 99 ? -2.607 -7.832 1.496 1.00 91.25 99 GLY A CA 1
ATOM 817 C C . GLY A 1 99 ? -3.987 -8.463 1.354 1.00 91.25 99 GLY A C 1
ATOM 818 O O . GLY A 1 99 ? -4.984 -7.803 1.622 1.00 91.25 99 GLY A O 1
ATOM 819 N N . ILE A 1 100 ? -4.049 -9.762 1.040 1.00 91.31 100 ILE A N 1
ATOM 820 C CA . ILE A 1 100 ? -5.316 -10.508 0.968 1.00 91.31 100 ILE A CA 1
ATOM 821 C C . ILE A 1 100 ? -6.070 -10.425 2.299 1.00 91.31 100 ILE A C 1
ATOM 823 O O . ILE A 1 100 ? -7.263 -10.133 2.317 1.00 91.31 100 ILE A O 1
ATOM 827 N N . TYR A 1 101 ? -5.383 -10.665 3.416 1.00 93.00 101 TYR A N 1
ATOM 828 C CA . TYR A 1 101 ? -5.994 -10.609 4.738 1.00 93.00 101 TYR A CA 1
ATOM 829 C C . TYR A 1 101 ? -6.552 -9.221 5.052 1.00 93.00 101 TYR A C 1
ATOM 831 O O . TYR A 1 101 ? -7.708 -9.111 5.460 1.00 93.00 101 TYR A O 1
ATOM 839 N N . TYR A 1 102 ? -5.771 -8.166 4.813 1.00 91.44 102 TYR A N 1
ATOM 840 C CA . TYR A 1 102 ? -6.227 -6.797 5.028 1.00 91.44 102 TYR A CA 1
ATOM 841 C C . TYR A 1 102 ? -7.435 -6.459 4.147 1.00 91.44 102 TYR A C 1
ATOM 843 O O . TYR A 1 102 ? -8.433 -5.954 4.648 1.00 91.44 102 TYR A O 1
ATOM 851 N N . SER A 1 103 ? -7.396 -6.787 2.853 1.00 88.31 103 SER A N 1
ATOM 852 C CA . SER A 1 103 ? -8.499 -6.500 1.929 1.00 88.31 103 SER A CA 1
ATOM 853 C C . SER A 1 103 ? -9.805 -7.196 2.310 1.00 88.31 103 SER A C 1
ATOM 855 O O . SER A 1 103 ? -10.875 -6.665 2.029 1.00 88.31 103 SER A O 1
ATOM 857 N N . LEU A 1 104 ? -9.727 -8.376 2.929 1.00 89.25 104 LEU A N 1
ATOM 858 C CA . LEU A 1 104 ? -10.903 -9.164 3.301 1.00 89.25 104 LEU A CA 1
ATOM 859 C C . LEU A 1 104 ? -11.425 -8.871 4.711 1.00 89.25 104 LEU A C 1
ATOM 861 O O . LEU A 1 104 ? -12.591 -9.134 4.980 1.00 89.25 104 LEU A O 1
ATOM 865 N N . THR A 1 105 ? -10.584 -8.360 5.612 1.00 89.81 105 THR A N 1
ATOM 866 C CA . THR A 1 105 ? -10.950 -8.162 7.028 1.00 89.81 105 THR A CA 1
ATOM 867 C C . THR A 1 105 ? -10.957 -6.698 7.460 1.00 89.81 105 THR A C 1
ATOM 869 O O . THR A 1 105 ? -11.516 -6.372 8.500 1.00 89.81 105 THR A O 1
ATOM 872 N N . GLY A 1 106 ? -10.302 -5.810 6.707 1.00 87.06 106 GLY A N 1
ATOM 873 C CA . GLY A 1 106 ? -10.013 -4.432 7.113 1.00 87.06 106 GLY A CA 1
ATOM 874 C C . GLY A 1 106 ? -8.946 -4.310 8.210 1.00 87.06 106 GLY A C 1
ATOM 875 O O . GLY A 1 106 ? -8.559 -3.195 8.559 1.00 87.06 106 GLY A O 1
ATOM 876 N N . LEU A 1 107 ? -8.444 -5.430 8.745 1.00 88.88 107 LEU A N 1
ATOM 877 C CA . LEU A 1 107 ? -7.509 -5.458 9.865 1.00 88.88 107 LEU A CA 1
ATOM 878 C C . LEU A 1 107 ? -6.060 -5.461 9.383 1.00 88.88 107 LEU A C 1
ATOM 880 O O . LEU A 1 107 ? -5.678 -6.232 8.496 1.00 88.88 107 LEU A O 1
ATOM 884 N N . LYS A 1 108 ? -5.218 -4.639 10.020 1.00 90.25 108 LYS A N 1
ATOM 885 C CA . LYS A 1 108 ? -3.766 -4.677 9.805 1.00 90.25 108 LYS A CA 1
ATOM 886 C C . LYS A 1 108 ? -3.235 -6.046 10.263 1.00 90.25 108 LYS A C 1
ATOM 888 O O . LYS A 1 108 ? -3.475 -6.425 11.409 1.00 90.25 108 LYS A O 1
ATOM 893 N N . PRO A 1 109 ? -2.532 -6.803 9.404 1.00 91.25 109 PRO A N 1
ATOM 894 C CA . PRO A 1 109 ? -2.028 -8.112 9.787 1.00 91.25 109 PRO A CA 1
ATOM 895 C C . PRO A 1 109 ? -0.908 -7.985 10.829 1.00 91.25 109 PRO A C 1
ATOM 897 O O . PRO A 1 109 ? 0.040 -7.224 10.649 1.00 91.25 109 PRO A O 1
ATOM 900 N N . ASP A 1 110 ? -1.009 -8.776 11.895 1.00 91.38 110 ASP A N 1
ATOM 901 C CA . ASP A 1 110 ? -0.049 -8.899 13.003 1.00 91.38 110 ASP A CA 1
ATOM 902 C C . ASP A 1 110 ? 0.935 -10.073 12.809 1.00 91.38 110 ASP A C 1
ATOM 904 O O . ASP A 1 110 ? 1.682 -10.438 13.715 1.00 91.38 110 ASP A O 1
ATOM 908 N N . PHE A 1 111 ? 0.926 -10.691 11.626 1.00 92.88 111 PHE A N 1
ATOM 909 C CA . PHE A 1 111 ? 1.732 -11.856 11.266 1.00 92.88 111 PHE A CA 1
ATOM 910 C C . PHE A 1 111 ? 2.545 -11.609 9.991 1.00 92.88 111 PHE A C 1
ATOM 912 O O . PHE A 1 111 ? 2.225 -10.732 9.190 1.00 92.88 111 PHE A O 1
ATOM 919 N N . GLY A 1 112 ? 3.605 -12.397 9.796 1.00 91.12 112 GLY A N 1
ATOM 920 C CA . GLY A 1 112 ? 4.454 -12.326 8.608 1.00 91.12 112 GLY A CA 1
ATOM 921 C C . GLY A 1 112 ? 3.876 -13.067 7.400 1.00 91.12 112 GLY A C 1
ATOM 922 O O . GLY A 1 112 ? 3.034 -13.962 7.523 1.00 91.12 112 GLY A O 1
ATOM 923 N N . ASN A 1 113 ? 4.334 -12.698 6.201 1.00 89.94 113 ASN A N 1
ATOM 924 C CA . ASN A 1 113 ? 3.848 -13.264 4.935 1.00 89.94 113 ASN A CA 1
ATOM 925 C C . ASN A 1 113 ? 4.179 -14.769 4.791 1.00 89.94 113 ASN A C 1
ATOM 927 O O . ASN A 1 113 ? 3.536 -15.496 4.032 1.00 89.94 113 ASN A O 1
ATOM 931 N N . GLU A 1 114 ? 5.158 -15.251 5.552 1.00 91.94 114 GLU A N 1
ATOM 932 C CA . GLU A 1 114 ? 5.593 -16.642 5.665 1.00 91.94 114 GLU A CA 1
ATOM 933 C C . GLU A 1 114 ? 4.631 -17.552 6.448 1.00 91.94 114 GLU A C 1
ATOM 935 O O . GLU A 1 114 ? 4.852 -18.763 6.498 1.00 91.94 114 GLU A O 1
ATOM 940 N N . ILE A 1 115 ? 3.547 -17.013 7.022 1.00 94.69 115 ILE A N 1
ATOM 941 C CA . ILE A 1 115 ? 2.519 -17.800 7.715 1.00 94.69 115 ILE A CA 1
ATOM 942 C C . ILE A 1 115 ? 2.061 -19.000 6.866 1.00 94.69 115 ILE A C 1
ATOM 944 O O . ILE A 1 115 ? 1.751 -18.878 5.676 1.00 94.69 115 ILE A O 1
ATOM 948 N N . ALA A 1 116 ? 1.997 -20.190 7.467 1.00 95.38 116 ALA A N 1
ATOM 949 C CA . ALA A 1 116 ? 1.491 -21.375 6.778 1.00 95.38 116 ALA A CA 1
ATOM 950 C C . ALA A 1 116 ? 0.008 -21.202 6.390 1.00 95.38 116 ALA A C 1
ATOM 952 O O . ALA A 1 116 ? -0.744 -20.480 7.040 1.00 95.38 116 ALA A O 1
ATOM 953 N N . TRP A 1 117 ? -0.439 -21.886 5.334 1.00 94.69 117 TRP A N 1
ATOM 954 C CA . TRP A 1 117 ? -1.808 -21.727 4.825 1.00 94.69 117 TRP A CA 1
ATOM 955 C C . TRP A 1 117 ? -2.891 -22.060 5.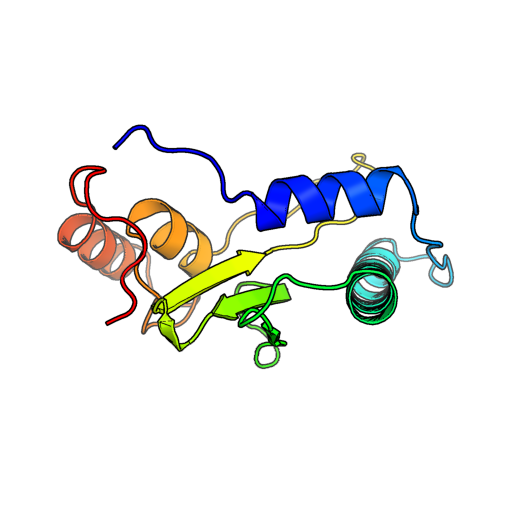853 1.00 94.69 117 TRP A C 1
ATOM 957 O O . TRP A 1 117 ? -3.866 -21.328 5.960 1.00 94.69 117 TRP A O 1
ATOM 967 N N . LYS A 1 118 ? -2.709 -23.123 6.645 1.00 97.12 118 LYS A N 1
ATOM 968 C CA . LYS A 1 118 ? -3.677 -23.511 7.679 1.00 97.12 118 LYS A CA 1
ATOM 969 C C . LYS A 1 118 ? -3.920 -22.393 8.715 1.00 97.12 118 LYS A C 1
ATOM 971 O O . LYS A 1 118 ? -5.055 -21.929 8.787 1.00 97.12 118 LYS A O 1
ATOM 976 N N . PRO A 1 119 ? -2.904 -21.895 9.452 1.00 96.31 119 PRO A N 1
ATOM 977 C CA . PRO A 1 119 ? -3.118 -20.811 10.413 1.00 96.31 119 PRO A CA 1
ATOM 978 C C . PRO A 1 119 ? -3.547 -19.494 9.752 1.00 96.31 119 PRO A C 1
ATOM 980 O O . PRO A 1 119 ? -4.250 -18.702 10.375 1.00 96.31 119 PRO A O 1
ATOM 983 N N . PHE A 1 120 ? -3.177 -19.255 8.489 1.00 96.25 120 PHE A N 1
ATOM 984 C CA . PHE A 1 120 ? -3.698 -18.124 7.722 1.00 96.25 120 PHE A CA 1
ATOM 985 C C . PHE A 1 120 ? -5.217 -18.211 7.533 1.00 96.25 120 PHE A C 1
ATOM 987 O O . PHE A 1 120 ? -5.927 -17.264 7.859 1.00 96.25 120 PHE A O 1
ATOM 994 N N . PHE A 1 121 ? -5.724 -19.348 7.048 1.00 95.88 121 PHE A N 1
ATOM 995 C CA . PHE A 1 121 ? -7.158 -19.532 6.826 1.00 95.88 121 PHE A CA 1
ATOM 996 C C . PHE A 1 121 ? -7.953 -19.568 8.131 1.00 95.88 121 PHE A C 1
ATOM 998 O O . PHE A 1 121 ? -9.067 -19.060 8.158 1.00 95.88 121 PHE A O 1
ATOM 1005 N N . GLU A 1 122 ? -7.382 -20.094 9.216 1.00 95.62 122 GLU A N 1
ATOM 1006 C CA . GLU A 1 122 ? -7.995 -20.029 10.550 1.00 95.62 122 GLU A CA 1
ATOM 1007 C C . GLU A 1 122 ? -8.165 -18.575 11.020 1.00 95.62 122 GLU A C 1
ATOM 1009 O O . GLU A 1 122 ? -9.247 -18.192 11.466 1.00 95.62 122 GLU A O 1
ATOM 1014 N N . ARG A 1 123 ? -7.128 -17.737 10.868 1.00 94.69 123 ARG A N 1
ATOM 1015 C CA . ARG A 1 123 ? -7.208 -16.299 11.183 1.00 94.69 123 ARG A CA 1
ATOM 1016 C C . ARG A 1 123 ? -8.193 -15.571 10.279 1.00 94.69 123 ARG A C 1
ATOM 1018 O O . ARG A 1 123 ? -8.978 -14.768 10.773 1.00 94.69 123 ARG A O 1
ATOM 1025 N N . LEU A 1 124 ? -8.148 -15.849 8.976 1.00 93.81 124 LEU A N 1
ATOM 1026 C CA . LEU A 1 124 ? -9.060 -15.249 8.012 1.00 93.81 124 LEU A CA 1
ATOM 1027 C C . LEU A 1 124 ? -10.505 -15.598 8.369 1.00 93.81 124 LEU A C 1
ATOM 1029 O O . LEU A 1 124 ? -11.290 -14.691 8.571 1.00 93.81 124 LEU A O 1
ATOM 1033 N N . ALA A 1 125 ? -10.842 -16.877 8.543 1.00 92.88 125 ALA A N 1
ATOM 1034 C CA . ALA A 1 125 ? -12.199 -17.312 8.878 1.00 92.88 125 ALA A CA 1
ATOM 1035 C C . ALA A 1 125 ? -12.728 -16.697 10.183 1.00 92.88 125 ALA A C 1
ATOM 1037 O O . ALA A 1 125 ? -13.919 -16.430 10.292 1.00 92.88 125 ALA A O 1
ATOM 1038 N N . LYS A 1 126 ? -11.849 -16.452 11.163 1.00 91.81 126 LYS A N 1
ATOM 1039 C CA . LYS A 1 126 ? -12.219 -15.808 12.429 1.00 91.81 126 LYS A CA 1
ATOM 1040 C C . LYS A 1 126 ? -12.605 -14.334 12.262 1.00 91.81 126 LYS A C 1
ATOM 1042 O O . LYS A 1 126 ? -13.488 -13.866 12.973 1.00 91.81 126 LYS A O 1
ATOM 1047 N N . HIS A 1 127 ? -11.907 -13.598 11.399 1.00 90.50 127 HIS A N 1
ATOM 1048 C CA . HIS A 1 127 ? -12.053 -12.141 11.274 1.00 90.50 127 HIS A CA 1
ATOM 1049 C C . HIS A 1 127 ? -12.746 -11.699 9.983 1.00 90.50 127 HIS A C 1
ATOM 1051 O O . HIS A 1 127 ? -12.994 -10.511 9.791 1.00 90.50 127 HIS A O 1
ATOM 1057 N N . LEU A 1 128 ? -13.057 -12.643 9.098 1.00 88.12 128 LEU A N 1
ATOM 1058 C CA . LEU A 1 128 ? -13.915 -12.433 7.947 1.00 88.12 128 LEU A CA 1
ATOM 1059 C C . LEU A 1 128 ? -15.330 -12.155 8.469 1.00 88.12 128 LEU A C 1
ATOM 1061 O O . LEU A 1 128 ? -16.078 -13.074 8.793 1.00 88.12 128 LEU A O 1
ATOM 1065 N N . GLY A 1 129 ? -15.649 -10.876 8.633 1.00 71.44 129 GLY A N 1
ATOM 1066 C CA . GLY A 1 129 ? -16.957 -10.408 9.076 1.00 71.44 129 GLY A CA 1
ATOM 1067 C C . GLY A 1 129 ? -17.878 -10.061 7.912 1.00 71.44 129 GLY A C 1
ATOM 1068 O O . GLY A 1 129 ? -17.474 -10.042 6.747 1.00 71.44 129 GLY A O 1
ATOM 1069 N N . GLU A 1 130 ? -19.128 -9.741 8.244 1.00 61.03 130 GLU A N 1
ATOM 1070 C CA . GLU A 1 130 ? -20.006 -9.027 7.321 1.00 61.03 130 GLU A CA 1
ATOM 1071 C C . GLU A 1 130 ? -19.383 -7.670 6.977 1.00 61.03 130 GLU A C 1
ATOM 1073 O O . GLU A 1 130 ? -18.541 -7.132 7.699 1.00 61.03 130 GLU A O 1
ATOM 1078 N N . ASN A 1 131 ? -19.765 -7.128 5.830 1.00 58.44 131 ASN A N 1
ATOM 1079 C CA . ASN A 1 131 ? -19.108 -6.017 5.152 1.00 58.44 131 ASN A CA 1
ATOM 1080 C C . A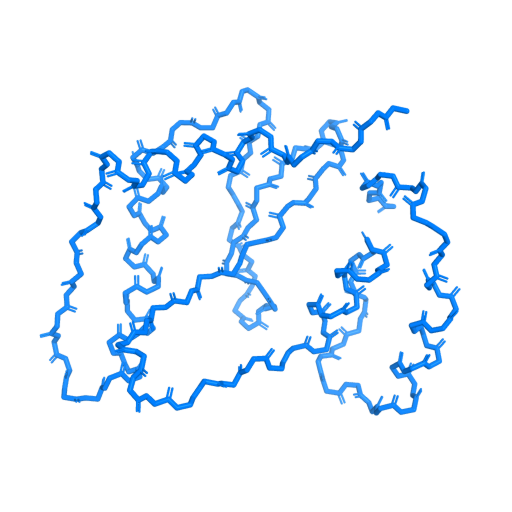SN A 1 131 ? -19.299 -4.661 5.888 1.00 58.44 131 ASN A C 1
ATOM 1082 O O . ASN A 1 131 ? -19.219 -3.601 5.274 1.00 58.44 131 ASN A O 1
ATOM 1086 N N . ASP A 1 132 ? -19.577 -4.660 7.184 1.00 51.78 132 ASP A N 1
ATOM 1087 C CA . ASP A 1 132 ? -20.337 -3.600 7.844 1.00 51.78 132 ASP A CA 1
ATOM 1088 C C . ASP A 1 132 ? -19.464 -2.673 8.698 1.00 51.78 132 ASP A C 1
ATOM 1090 O O . ASP A 1 132 ? -19.962 -1.675 9.219 1.00 51.78 132 ASP A O 1
ATOM 1094 N N . ASN A 1 133 ? -18.159 -2.955 8.806 1.00 46.28 133 ASN A N 1
ATOM 1095 C CA . ASN A 1 133 ? -17.236 -2.182 9.633 1.00 46.28 133 ASN A CA 1
ATOM 1096 C C . ASN A 1 133 ? -16.261 -1.355 8.764 1.00 46.28 133 ASN A C 1
ATOM 1098 O O . ASN A 1 133 ? -15.370 -1.927 8.127 1.00 46.28 133 ASN A O 1
ATOM 1102 N N . PRO A 1 134 ? -16.421 -0.021 8.681 1.00 45.94 134 PRO A N 1
ATOM 1103 C CA . PRO A 1 134 ? -15.483 0.843 7.977 1.00 45.94 134 PRO A CA 1
ATOM 1104 C C . PRO A 1 134 ? -14.195 0.944 8.790 1.00 45.94 134 PRO A C 1
ATOM 1106 O O . PRO A 1 134 ? -14.271 1.212 9.977 1.00 45.94 134 PRO A O 1
ATOM 1109 N N . HIS A 1 135 ? -13.046 0.723 8.147 1.00 50.03 135 HIS A N 1
ATOM 1110 C CA . HIS A 1 135 ? -11.686 1.066 8.590 1.00 50.03 135 HIS A CA 1
ATOM 1111 C C . HIS A 1 135 ? -11.572 1.686 9.998 1.00 50.03 135 HIS A C 1
ATOM 1113 O O . HIS A 1 135 ? -11.360 2.887 10.137 1.00 50.03 135 HIS A O 1
ATOM 1119 N N . VAL A 1 136 ? -11.688 0.870 11.047 1.00 42.53 136 VAL A N 1
ATOM 1120 C CA . VAL A 1 136 ? -11.299 1.272 12.400 1.00 42.53 136 VAL A CA 1
ATOM 1121 C C . VAL A 1 136 ? -10.032 0.499 12.698 1.00 42.53 136 VAL A C 1
ATOM 1123 O O . VAL A 1 136 ? -10.071 -0.702 12.956 1.00 42.53 136 VAL A O 1
ATOM 1126 N N . GLY A 1 137 ? -8.889 1.172 12.579 1.00 44.97 137 GLY A N 1
ATOM 1127 C CA . GLY A 1 137 ? -7.672 0.673 13.201 1.00 44.97 137 GLY A CA 1
ATOM 1128 C C . GLY A 1 137 ? -7.914 0.569 14.706 1.00 44.97 137 GLY A C 1
ATOM 1129 O O . GLY A 1 137 ? -8.253 1.577 15.337 1.00 44.97 137 GLY A O 1
ATOM 1130 N N . GLU A 1 138 ? -7.805 -0.643 15.250 1.00 33.72 138 GLU A N 1
ATOM 1131 C CA . GLU A 1 138 ? -7.629 -0.848 16.694 1.00 33.72 138 GLU A CA 1
ATOM 1132 C C . GLU A 1 138 ? -6.345 -0.163 17.176 1.00 33.72 138 GLU A C 1
ATOM 1134 O O . GLU A 1 138 ? -5.307 -0.276 16.478 1.00 33.72 138 GLU A O 1
#

pLDDT: mean 86.12, std 13.73, range [33.72, 97.12]

Secondary structure (DSSP, 8-state):
---PPPHHHHHHHHHHHHSPPPPP---SSHHHHHHHHHHHHHHHHHHH-PPPTTEEEE---TT-SSSEEEEETTTTEEEEE------SSS------HHHHHHHHH-PPP-S-TT--HHHHHHHHHHH---TT------

Foldseek 3Di:
DPDDDDVQVVVLVVQCVVPPFDFDDDDPDVVVSFVRRQVSVVVCSQVRPDGPPQWDKAADPPPDPAGIWIDRVVVLDTGGHHDTDDPPPDDDDPDALQVVLCVQQVERDPDDSPDDPVVSVVVSVVRRDPPPDPNHYD

Sequence (138 aa):
MEKSFPEVLINLVNHLRNNPPFFSKGSIDGRINSSINEDELFHHIEVGYVLPEGYTFQRPRIRAWYDFSIENIDRKEFIPINIKITDTTHSDNLNCKLGIYYSLTGLKPDFGNEIAWKPFFERLAKHLGENDNPHVGE

Radius of gyration: 16.81 Å; chains: 1; bounding box: 43×42×38 Å